Protein AF-A7F9R0-F1 (afdb_monomer_lite)

Sequence (52 aa):
MAPSKSGPPAAPYAKDEKVLCFHHDLLYEAKVLDTRPTEDGSSWQCKIHYKG

Secondary structure (DSSP, 8-state):
------SPPPPSS-TT-EEEEEETTEEEEEEEEEEEE-TTSSSEEEEEEE--

Structure (mmCIF, N/CA/C/O backbone):
data_AF-A7F9R0-F1
#
_entry.id   AF-A7F9R0-F1
#
loop_
_atom_site.group_PDB
_atom_site.id
_atom_site.type_symbol
_atom_site.label_atom_id
_atom_site.label_alt_id
_atom_site.label_comp_id
_atom_site.label_asym_id
_atom_site.label_entity_id
_atom_site.label_seq_id
_atom_site.pdbx_PDB_ins_code
_atom_site.Cartn_x
_atom_site.Cartn_y
_atom_site.Cartn_z
_atom_site.occupancy
_atom_site.B_iso_or_equiv
_atom_site.auth_seq_id
_atom_site.auth_comp_id
_atom_site.auth_asym_id
_atom_site.auth_atom_id
_atom_site.pdbx_PDB_model_num
ATOM 1 N N . MET A 1 1 ? 0.851 13.964 -30.628 1.00 56.69 1 MET A N 1
ATOM 2 C CA . MET A 1 1 ? 1.676 13.056 -29.800 1.00 56.69 1 MET A CA 1
ATOM 3 C C . MET A 1 1 ? 1.445 13.442 -28.349 1.00 56.69 1 MET A C 1
ATOM 5 O O . MET A 1 1 ? 1.527 14.629 -28.058 1.00 56.69 1 MET A O 1
ATOM 9 N N . ALA A 1 2 ? 1.060 12.505 -27.478 1.00 46.59 2 ALA A N 1
ATOM 10 C CA . ALA A 1 2 ? 0.941 12.788 -26.046 1.00 46.59 2 ALA A CA 1
ATOM 11 C C . ALA A 1 2 ? 2.342 13.073 -25.471 1.00 46.59 2 ALA A C 1
ATOM 13 O O . ALA A 1 2 ? 3.294 12.420 -25.904 1.00 46.59 2 ALA A O 1
ATOM 14 N N . PRO A 1 3 ? 2.506 14.044 -24.559 1.00 57.31 3 PRO A N 1
ATOM 15 C CA . PRO A 1 3 ? 3.819 14.402 -24.045 1.00 57.31 3 PRO A CA 1
ATOM 16 C C . PRO A 1 3 ? 4.384 13.246 -23.218 1.00 57.31 3 PRO A C 1
ATOM 18 O O . PRO A 1 3 ? 3.871 12.913 -22.148 1.00 57.31 3 PRO A O 1
ATOM 21 N N . SER A 1 4 ? 5.453 12.634 -23.720 1.00 58.81 4 SER A N 1
ATOM 22 C CA . SER A 1 4 ? 6.294 11.719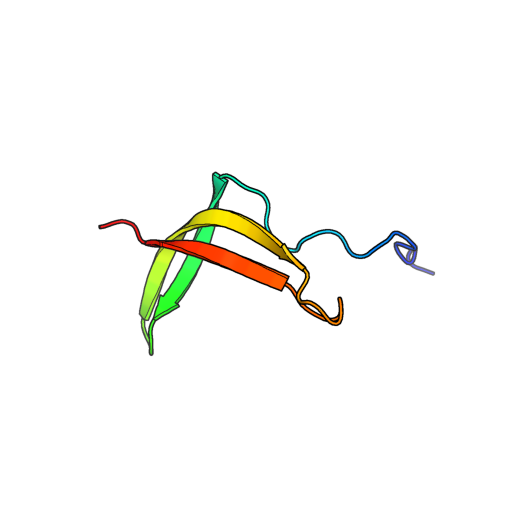 -22.958 1.00 58.81 4 SER A CA 1
ATOM 23 C C . SER A 1 4 ? 6.865 12.496 -21.773 1.00 58.81 4 SER A C 1
ATOM 25 O O . SER A 1 4 ? 7.614 13.451 -21.971 1.00 58.81 4 SER A O 1
ATOM 27 N N . LYS A 1 5 ? 6.501 12.132 -20.537 1.00 59.56 5 LYS A N 1
ATOM 28 C CA . LYS A 1 5 ? 7.152 12.666 -19.331 1.00 59.56 5 LYS A CA 1
ATOM 29 C C . LYS A 1 5 ? 8.608 12.186 -19.319 1.00 59.56 5 LYS A C 1
ATOM 31 O O . LYS A 1 5 ? 8.915 11.137 -18.771 1.00 59.56 5 LYS A O 1
ATOM 36 N N . SER A 1 6 ? 9.497 12.946 -19.949 1.00 57.06 6 SER A N 1
ATOM 37 C CA . SER A 1 6 ? 10.949 12.763 -19.927 1.00 57.06 6 SER A CA 1
ATOM 38 C C . SER A 1 6 ? 11.531 13.388 -18.656 1.00 57.06 6 SER A C 1
ATOM 40 O O . SER A 1 6 ? 12.244 14.387 -18.706 1.00 57.06 6 SER A O 1
ATOM 42 N N . GLY A 1 7 ? 11.147 12.848 -17.502 1.00 62.12 7 GLY A N 1
ATOM 43 C CA . GLY A 1 7 ? 11.771 13.136 -16.212 1.00 62.12 7 GLY A CA 1
ATOM 44 C C . GLY A 1 7 ? 12.339 11.847 -15.619 1.00 62.12 7 GLY A C 1
ATOM 45 O O . GLY A 1 7 ? 11.897 10.768 -16.023 1.00 62.12 7 GLY A O 1
ATOM 46 N N . PRO A 1 8 ? 13.303 11.924 -14.682 1.00 63.91 8 PRO A N 1
ATOM 47 C CA . PRO A 1 8 ? 13.704 10.751 -13.912 1.00 63.91 8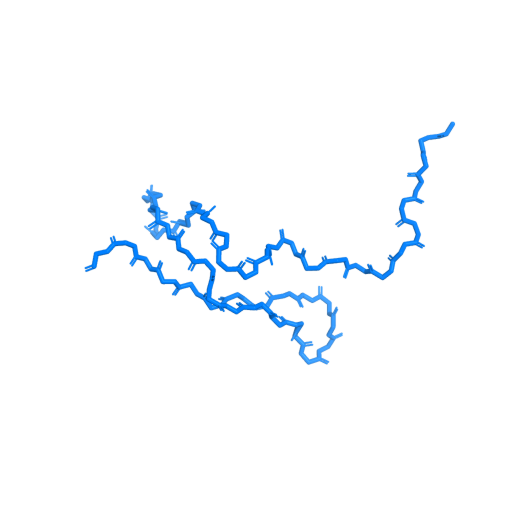 PRO A CA 1
A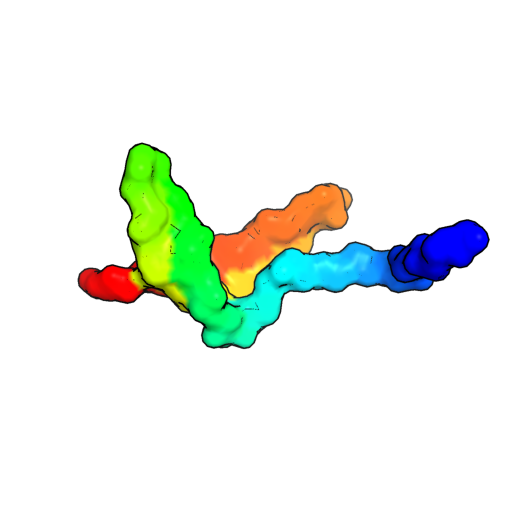TOM 48 C C . PRO A 1 8 ? 12.450 10.093 -13.311 1.00 63.91 8 PRO A C 1
ATOM 50 O O . PRO A 1 8 ? 11.530 10.819 -12.913 1.00 63.91 8 PRO A O 1
ATOM 53 N N . PRO A 1 9 ? 12.366 8.750 -13.293 1.00 68.75 9 PRO A N 1
ATOM 54 C CA . PRO A 1 9 ? 11.182 8.057 -12.808 1.00 68.75 9 PRO A CA 1
ATOM 55 C C . PRO A 1 9 ? 10.895 8.519 -11.381 1.00 68.75 9 PRO A C 1
ATOM 57 O O . PRO A 1 9 ? 11.724 8.363 -10.488 1.00 68.75 9 PRO A O 1
ATOM 60 N N . ALA A 1 10 ? 9.741 9.151 -11.180 1.00 80.94 10 ALA A N 1
ATOM 61 C CA . ALA A 1 10 ? 9.290 9.497 -9.844 1.00 80.94 10 ALA A CA 1
ATOM 62 C C . ALA A 1 10 ? 8.938 8.209 -9.092 1.00 80.94 10 ALA A C 1
ATOM 64 O O . ALA A 1 10 ? 8.468 7.241 -9.699 1.00 80.94 10 ALA A O 1
ATOM 65 N N . ALA A 1 11 ? 9.151 8.211 -7.775 1.00 86.94 11 ALA A N 1
ATOM 66 C CA . ALA A 1 11 ? 8.670 7.141 -6.915 1.00 86.94 11 ALA A CA 1
ATOM 67 C C . ALA A 1 11 ? 7.162 6.921 -7.148 1.00 86.94 11 ALA A C 1
ATOM 69 O O . ALA A 1 11 ? 6.422 7.902 -7.262 1.00 86.94 11 ALA A O 1
ATOM 70 N N . PRO A 1 12 ? 6.693 5.663 -7.212 1.00 90.25 12 PRO A N 1
ATOM 71 C CA . PRO A 1 12 ? 5.290 5.368 -7.493 1.00 90.25 12 PRO A CA 1
ATOM 72 C C . PRO A 1 12 ? 4.358 5.781 -6.350 1.00 90.25 12 PRO A C 1
ATOM 74 O O . PRO A 1 12 ? 3.189 6.047 -6.604 1.00 90.25 12 PRO A O 1
ATOM 77 N N . TYR A 1 13 ? 4.880 5.847 -5.121 1.00 94.38 13 TYR A N 1
ATOM 78 C CA . TYR A 1 13 ? 4.134 6.219 -3.923 1.00 94.38 13 TYR A CA 1
ATOM 79 C C . TYR A 1 13 ? 4.941 7.189 -3.064 1.00 94.38 13 TYR A C 1
ATOM 81 O O . TYR A 1 13 ? 6.159 7.033 -2.895 1.00 94.38 13 TYR A O 1
ATOM 89 N N . ALA A 1 14 ? 4.251 8.171 -2.497 1.00 93.94 14 ALA A N 1
ATOM 90 C CA . ALA A 1 14 ? 4.819 9.150 -1.590 1.00 93.94 14 ALA A CA 1
ATOM 91 C C . ALA A 1 14 ? 4.840 8.642 -0.143 1.00 93.94 14 ALA A C 1
ATOM 93 O O . ALA A 1 14 ? 4.061 7.782 0.271 1.00 93.94 14 ALA A O 1
ATOM 94 N N . LYS A 1 15 ? 5.725 9.228 0.667 1.00 94.44 15 LYS A N 1
ATOM 95 C CA . LYS A 1 15 ? 5.700 9.029 2.114 1.00 94.44 15 LYS A CA 1
ATOM 96 C C . LYS A 1 15 ? 4.365 9.511 2.689 1.00 94.44 15 LYS A C 1
ATOM 98 O O . LYS A 1 15 ? 3.834 10.536 2.278 1.00 94.44 15 LYS A O 1
ATOM 103 N N . ASP A 1 16 ? 3.867 8.766 3.668 1.00 95.12 16 ASP A N 1
ATOM 104 C CA . ASP A 1 16 ? 2.599 8.970 4.361 1.00 95.12 16 ASP A CA 1
ATOM 105 C C . ASP A 1 16 ? 1.335 8.765 3.507 1.00 95.12 16 ASP A C 1
ATOM 107 O O . ASP A 1 16 ? 0.221 8.942 4.009 1.00 95.12 16 ASP A O 1
ATOM 111 N N . GLU A 1 17 ? 1.491 8.312 2.261 1.00 96.19 17 GLU A N 1
ATOM 112 C CA . GLU A 1 17 ? 0.385 7.968 1.375 1.00 96.19 17 GLU A CA 1
ATOM 113 C C . GLU A 1 17 ? -0.374 6.738 1.892 1.00 96.19 17 GLU A C 1
ATOM 115 O O . GLU A 1 17 ? 0.220 5.746 2.332 1.00 96.19 17 GLU A O 1
ATOM 120 N N . LYS A 1 18 ? -1.709 6.808 1.851 1.00 96.50 18 LYS A N 1
ATOM 121 C CA . LYS A 1 18 ? -2.573 5.659 2.129 1.00 96.50 18 LYS A CA 1
ATOM 122 C C . LYS A 1 18 ? -2.696 4.816 0.873 1.00 96.50 18 LYS A C 1
ATOM 124 O O . LYS A 1 18 ? -3.056 5.332 -0.180 1.00 96.50 18 LYS A O 1
ATOM 129 N N . VAL A 1 19 ? -2.455 3.523 1.015 1.00 96.12 19 VAL A N 1
ATOM 130 C CA . VAL A 1 19 ? -2.455 2.562 -0.087 1.00 96.12 19 VAL A CA 1
ATOM 131 C C . VAL A 1 19 ? -3.285 1.335 0.266 1.00 96.12 19 VAL A C 1
ATOM 133 O O . VAL A 1 19 ? -3.578 1.065 1.433 1.00 96.12 19 VAL A O 1
ATOM 136 N N . LEU A 1 20 ? -3.649 0.579 -0.764 1.00 95.50 20 LEU A N 1
ATOM 137 C CA . LEU A 1 20 ? -4.234 -0.746 -0.638 1.00 95.50 20 LEU A CA 1
ATOM 138 C C . LEU A 1 20 ? -3.163 -1.776 -1.007 1.00 95.50 20 LEU A C 1
ATOM 140 O O . LEU A 1 20 ? -2.577 -1.695 -2.085 1.00 95.50 20 LEU A O 1
ATOM 144 N N . CYS A 1 21 ? -2.879 -2.717 -0.109 1.00 94.56 21 CYS A N 1
ATOM 145 C CA . CYS A 1 21 ? -1.807 -3.694 -0.272 1.00 94.56 21 CYS A CA 1
ATOM 146 C C . CYS A 1 21 ? -2.351 -5.120 -0.151 1.00 94.56 21 CYS A C 1
ATOM 148 O O . CYS A 1 21 ? -3.068 -5.439 0.800 1.00 94.56 21 CYS A O 1
ATOM 150 N N . PHE A 1 22 ? -2.043 -5.964 -1.138 1.00 93.88 22 PHE A N 1
ATOM 151 C CA . PHE A 1 22 ? -2.468 -7.360 -1.148 1.00 93.88 22 PHE A CA 1
ATOM 152 C C . PHE A 1 22 ? -1.643 -8.184 -0.159 1.00 93.88 22 PHE A C 1
ATOM 154 O O . PHE A 1 22 ? -0.414 -8.135 -0.165 1.00 93.88 22 PHE A O 1
ATOM 161 N N . HIS A 1 23 ? -2.329 -8.996 0.637 1.00 90.19 23 HIS A N 1
ATOM 162 C CA . HIS A 1 23 ? -1.745 -10.045 1.457 1.00 90.19 23 HIS A CA 1
ATOM 163 C C . HIS A 1 23 ? -2.498 -11.347 1.152 1.00 90.19 23 HIS A C 1
ATOM 165 O O . HIS A 1 23 ? -3.616 -11.560 1.625 1.00 90.19 23 HIS A O 1
ATOM 171 N N . HIS A 1 24 ? -1.879 -12.210 0.340 1.00 91.62 24 HIS A N 1
ATOM 172 C CA . HIS A 1 24 ? -2.554 -13.311 -0.360 1.00 91.62 24 HIS A CA 1
ATOM 173 C C . HIS A 1 24 ? -3.742 -12.788 -1.187 1.00 91.62 24 HIS A C 1
ATOM 175 O O . HIS A 1 24 ? -3.568 -11.867 -1.983 1.00 91.62 24 HIS A O 1
ATOM 181 N N . ASP A 1 25 ? -4.935 -13.338 -0.976 1.00 94.62 25 ASP A N 1
ATOM 182 C CA . ASP A 1 25 ? -6.137 -13.019 -1.751 1.00 94.62 25 ASP A CA 1
ATOM 183 C C . ASP A 1 25 ? -6.925 -11.824 -1.181 1.00 94.62 25 ASP A C 1
ATOM 185 O O . ASP A 1 25 ? -7.972 -11.452 -1.711 1.00 94.62 25 ASP A O 1
ATOM 189 N N . LEU A 1 26 ? -6.444 -11.221 -0.087 1.00 93.88 26 LEU A N 1
ATOM 190 C CA . LEU A 1 26 ? -7.115 -10.128 0.615 1.00 93.88 26 LEU A CA 1
ATOM 191 C C . LEU A 1 26 ? -6.364 -8.809 0.433 1.00 93.88 26 LEU A C 1
ATOM 193 O O . LEU A 1 26 ? -5.136 -8.759 0.448 1.00 93.88 26 LEU A O 1
ATOM 197 N N . LEU A 1 27 ? -7.120 -7.722 0.290 1.00 95.44 27 LEU A N 1
ATOM 198 C CA . LEU A 1 27 ? -6.595 -6.370 0.140 1.00 95.44 27 LEU A CA 1
ATOM 199 C C . LEU A 1 27 ? -6.762 -5.605 1.457 1.00 95.44 27 LEU A C 1
ATOM 201 O O . LEU A 1 27 ? -7.876 -5.481 1.966 1.00 95.44 27 LEU A O 1
ATOM 205 N N . TYR A 1 28 ? -5.665 -5.076 1.993 1.00 95.00 28 TYR A N 1
ATOM 206 C CA . TYR A 1 28 ? -5.647 -4.359 3.267 1.00 95.00 28 TYR A CA 1
ATOM 207 C C . TYR A 1 28 ? -5.309 -2.881 3.080 1.00 95.00 28 TYR A C 1
ATOM 209 O O . TYR A 1 28 ? -4.471 -2.520 2.254 1.00 95.00 28 TYR A O 1
ATOM 217 N N . GLU A 1 29 ? -5.931 -2.020 3.887 1.00 96.56 29 GLU A N 1
ATOM 218 C CA . GLU A 1 29 ? -5.531 -0.616 4.006 1.00 96.56 29 GLU A CA 1
ATOM 219 C C . GLU A 1 29 ? -4.188 -0.520 4.738 1.00 96.56 29 GLU A C 1
ATOM 221 O O . GLU A 1 29 ? -3.992 -1.108 5.807 1.00 96.56 29 GLU A O 1
ATOM 226 N N . ALA A 1 30 ? -3.262 0.243 4.166 1.00 97.12 30 ALA A N 1
ATOM 227 C CA . ALA A 1 30 ? -1.932 0.441 4.710 1.00 97.12 30 ALA A CA 1
ATOM 228 C C . ALA A 1 30 ? -1.415 1.861 4.441 1.00 97.12 30 ALA A C 1
ATOM 230 O O . ALA A 1 30 ? -2.013 2.643 3.699 1.00 97.12 30 ALA A O 1
ATOM 231 N N . LYS A 1 31 ? -0.289 2.203 5.064 1.00 97.31 31 LYS A N 1
ATOM 232 C CA . LYS A 1 31 ? 0.389 3.491 4.913 1.00 97.31 31 LYS A CA 1
ATOM 233 C C . LYS A 1 31 ? 1.838 3.291 4.482 1.00 97.31 31 LYS A C 1
ATOM 235 O O . LYS A 1 31 ? 2.543 2.453 5.050 1.00 97.31 31 LYS A O 1
ATOM 240 N N . VAL A 1 32 ? 2.291 4.082 3.515 1.00 97.06 32 VAL A N 1
ATOM 241 C CA . VAL A 1 32 ? 3.696 4.124 3.095 1.00 97.06 32 VAL A CA 1
ATOM 242 C C . VAL A 1 32 ? 4.499 4.915 4.123 1.00 97.06 32 VAL A C 1
ATOM 244 O O . VAL A 1 32 ? 4.229 6.086 4.378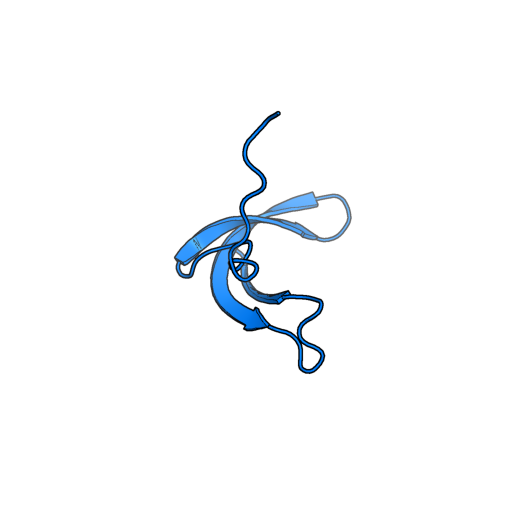 1.00 97.06 32 VAL A O 1
ATOM 247 N N . LEU A 1 33 ? 5.490 4.279 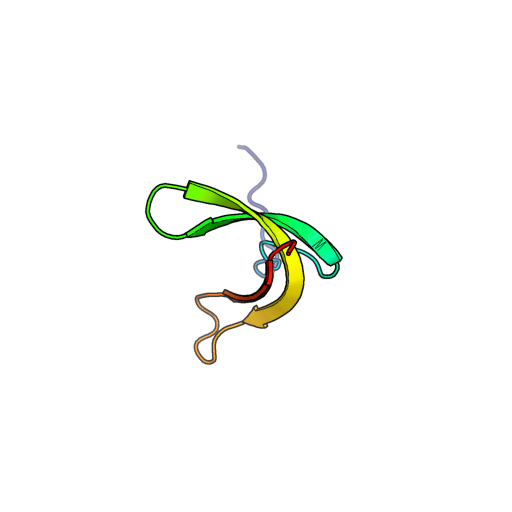4.738 1.00 96.94 33 LEU A N 1
ATOM 248 C CA . LEU A 1 33 ? 6.394 4.923 5.692 1.00 96.94 33 LEU A CA 1
ATOM 249 C C . LEU A 1 33 ? 7.635 5.502 5.015 1.00 96.94 33 LEU A C 1
ATOM 251 O O . LEU A 1 33 ? 8.154 6.521 5.469 1.00 96.94 33 LEU A O 1
ATOM 255 N N . ASP A 1 34 ? 8.124 4.826 3.977 1.00 95.25 34 ASP A N 1
ATOM 256 C CA . ASP A 1 34 ? 9.330 5.200 3.244 1.00 95.25 34 ASP A CA 1
ATOM 257 C C . ASP A 1 34 ? 9.341 4.556 1.854 1.00 95.25 34 ASP A C 1
ATOM 259 O O . ASP A 1 34 ? 8.810 3.453 1.686 1.00 95.25 34 ASP A O 1
ATOM 263 N N . THR A 1 35 ? 9.976 5.221 0.889 1.00 94.62 35 THR A N 1
ATOM 264 C CA . THR A 1 35 ? 10.124 4.736 -0.487 1.00 94.62 35 THR A CA 1
ATOM 265 C C . THR A 1 35 ? 11.556 4.971 -0.948 1.00 94.62 35 THR A C 1
ATOM 267 O O . THR A 1 35 ? 12.030 6.107 -0.950 1.00 94.62 35 THR A O 1
ATOM 270 N N . ARG A 1 36 ? 12.240 3.909 -1.380 1.00 94.00 36 ARG A N 1
ATOM 271 C CA . ARG A 1 36 ? 13.625 3.972 -1.868 1.00 94.00 36 ARG A CA 1
ATOM 272 C C . ARG A 1 36 ? 13.790 3.220 -3.190 1.00 94.00 36 ARG A C 1
ATOM 274 O O . ARG A 1 36 ? 13.101 2.215 -3.383 1.00 94.00 36 ARG A O 1
ATOM 281 N N . PRO A 1 37 ? 14.677 3.660 -4.094 1.00 93.69 37 PRO A N 1
ATOM 282 C CA . PRO A 1 37 ? 15.036 2.861 -5.260 1.00 93.69 37 PRO A CA 1
ATOM 283 C C . PRO A 1 37 ? 15.800 1.596 -4.829 1.00 93.69 37 PRO A C 1
ATOM 285 O O . PRO A 1 37 ? 16.431 1.574 -3.768 1.00 93.69 37 PRO A O 1
ATOM 288 N N . THR A 1 38 ? 15.734 0.533 -5.632 1.00 91.88 38 THR A N 1
ATOM 289 C CA . THR A 1 38 ? 16.622 -0.634 -5.495 1.00 91.88 38 THR A CA 1
ATOM 290 C C . THR A 1 38 ? 18.062 -0.258 -5.865 1.00 91.88 38 THR A C 1
ATOM 292 O O . THR A 1 38 ? 18.283 0.769 -6.504 1.00 91.88 38 THR A O 1
ATOM 295 N N . GLU A 1 39 ? 19.055 -1.062 -5.466 1.00 90.50 39 GLU A N 1
ATOM 296 C CA . GLU A 1 39 ? 20.477 -0.771 -5.749 1.00 90.50 39 GLU A CA 1
ATOM 297 C C . GLU A 1 39 ? 20.769 -0.606 -7.245 1.00 90.50 39 GLU A C 1
ATOM 299 O O . GLU A 1 39 ? 21.572 0.236 -7.636 1.00 90.50 39 GLU A O 1
ATOM 304 N N . ASP A 1 40 ? 20.081 -1.375 -8.084 1.00 91.38 40 ASP A N 1
ATOM 305 C CA . ASP 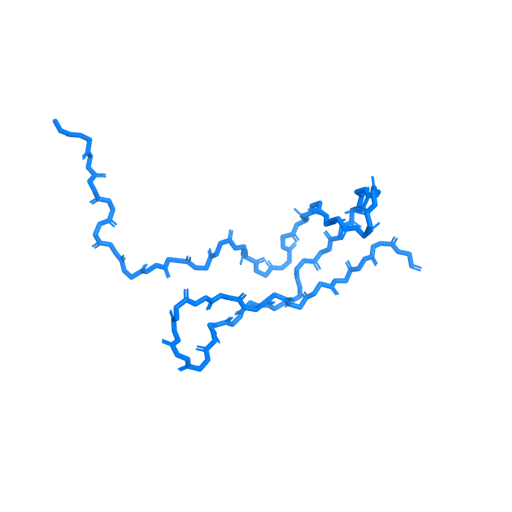A 1 40 ? 20.167 -1.320 -9.542 1.00 91.38 40 ASP A CA 1
ATOM 306 C C . ASP A 1 40 ? 19.332 -0.180 -10.163 1.00 91.38 40 ASP A C 1
ATOM 308 O O . ASP A 1 40 ? 19.416 0.065 -11.364 1.00 91.38 40 ASP A O 1
ATOM 312 N N . GLY A 1 41 ? 18.518 0.520 -9.366 1.00 86.69 41 GLY A N 1
ATOM 313 C CA . GLY A 1 41 ? 17.695 1.653 -9.798 1.00 86.69 41 GLY A CA 1
ATOM 314 C C . GLY A 1 41 ? 16.515 1.299 -10.709 1.00 86.69 41 GLY A C 1
ATOM 315 O O . GLY A 1 41 ? 15.784 2.202 -11.116 1.00 86.69 41 GLY A O 1
ATOM 316 N N . SER A 1 42 ? 16.292 0.018 -11.024 1.00 88.62 42 SER A N 1
ATOM 317 C CA . SER A 1 42 ? 15.211 -0.406 -11.927 1.00 88.62 42 SER A CA 1
ATOM 318 C C . SER A 1 42 ? 13.853 -0.516 -11.234 1.00 88.62 42 SER A C 1
ATOM 320 O O . SER A 1 42 ? 12.829 -0.674 -11.898 1.00 88.62 42 SER A O 1
ATOM 322 N N . SER A 1 43 ? 13.814 -0.509 -9.900 1.00 91.25 43 SER A N 1
ATOM 323 C CA . SER A 1 43 ? 12.600 -0.743 -9.114 1.00 91.25 43 SER A CA 1
ATOM 324 C C . SER A 1 43 ? 12.590 0.057 -7.815 1.00 91.25 43 SER A C 1
ATOM 326 O O . SER A 1 43 ? 13.553 0.734 -7.460 1.00 91.25 43 SER A O 1
ATOM 328 N N . TRP A 1 44 ? 11.469 -0.018 -7.096 1.00 93.12 44 TRP A N 1
ATOM 329 C CA . TRP A 1 44 ? 11.245 0.696 -5.843 1.00 93.12 44 TRP A CA 1
ATOM 330 C C . TRP A 1 44 ? 10.890 -0.274 -4.722 1.00 93.12 44 TRP A C 1
ATOM 332 O O . TRP A 1 44 ? 10.120 -1.212 -4.912 1.00 93.12 44 TRP A O 1
ATOM 342 N N . GLN A 1 45 ? 11.417 -0.012 -3.533 1.00 94.31 45 GLN A N 1
ATOM 343 C CA . GLN A 1 45 ? 11.052 -0.688 -2.297 1.00 94.31 45 GLN A CA 1
ATOM 344 C C . GLN A 1 45 ? 10.284 0.288 -1.413 1.00 94.31 45 GLN A C 1
ATOM 346 O O . GLN A 1 45 ? 10.763 1.385 -1.127 1.00 94.31 45 GLN A O 1
ATOM 351 N N . CYS A 1 46 ? 9.098 -0.127 -0.972 1.00 95.00 46 CYS A N 1
ATOM 352 C CA . CYS A 1 46 ? 8.243 0.666 -0.096 1.00 95.00 46 CYS A CA 1
ATOM 353 C C . CYS A 1 46 ? 8.152 -0.011 1.272 1.00 95.00 46 CYS A C 1
ATOM 355 O O . CYS A 1 46 ? 7.841 -1.200 1.365 1.00 95.00 46 CYS A O 1
ATOM 357 N N . LYS A 1 47 ? 8.396 0.743 2.343 1.00 96.00 47 LYS A N 1
ATOM 358 C CA . LYS A 1 47 ? 8.146 0.285 3.710 1.00 96.00 47 LYS A CA 1
ATOM 359 C C . LYS A 1 47 ? 6.678 0.528 4.040 1.00 96.00 47 LYS A C 1
ATOM 361 O O . LYS A 1 47 ? 6.254 1.675 4.132 1.00 96.00 47 LYS A O 1
ATOM 366 N N . ILE A 1 48 ? 5.917 -0.545 4.223 1.00 96.69 48 ILE A N 1
ATOM 367 C CA . ILE A 1 48 ? 4.468 -0.499 4.441 1.00 96.69 48 ILE A CA 1
ATOM 368 C C . ILE A 1 48 ? 4.140 -0.747 5.917 1.00 96.69 48 ILE A C 1
ATOM 370 O O . ILE A 1 48 ? 4.734 -1.615 6.554 1.00 96.69 48 ILE A O 1
ATOM 374 N N . HIS A 1 49 ? 3.181 0.005 6.454 1.00 96.81 49 HIS A N 1
ATOM 375 C CA . HIS A 1 49 ? 2.531 -0.279 7.732 1.00 96.81 49 HIS A CA 1
ATOM 376 C C . HIS A 1 49 ? 1.058 -0.599 7.485 1.00 96.81 49 HIS A C 1
ATOM 378 O O . HIS A 1 49 ? 0.297 0.276 7.068 1.00 96.81 49 HIS A O 1
ATOM 384 N N . TYR A 1 50 ? 0.672 -1.852 7.713 1.00 94.50 50 TYR A N 1
ATOM 385 C CA . TYR A 1 50 ? -0.724 -2.274 7.650 1.00 94.50 50 TYR A CA 1
ATOM 386 C C . TYR A 1 50 ? -1.504 -1.695 8.825 1.00 94.50 50 TYR A C 1
ATOM 388 O O . TYR A 1 50 ? -0.973 -1.563 9.923 1.00 94.50 50 TYR A O 1
ATOM 396 N N . LYS A 1 51 ? -2.766 -1.348 8.587 1.00 87.00 51 LYS A N 1
ATOM 397 C CA . LYS A 1 51 ? -3.666 -0.884 9.638 1.00 87.00 51 LYS A CA 1
ATOM 398 C C . LYS A 1 51 ? -4.107 -2.069 10.505 1.00 87.00 51 LYS A C 1
ATOM 400 O O . LYS A 1 51 ? -4.858 -2.917 10.028 1.00 87.00 51 LYS A O 1
ATOM 405 N N . GLY A 1 52 ? -3.666 -2.092 11.760 1.00 80.06 52 GLY A N 1
ATOM 406 C CA . GLY A 1 52 ? -3.940 -3.142 12.749 1.00 80.06 52 GLY A CA 1
ATOM 407 C C . GLY A 1 52 ? -2.716 -3.414 13.608 1.00 80.06 52 GLY A C 1
ATOM 408 O O . GLY A 1 52 ? -2.757 -4.426 14.335 1.00 80.06 52 GLY A O 1
#

Radius of gyration: 13.78 Å; chains: 1; bounding box: 28×28×42 Å

InterPro domains:
  IPR016197 Chromo-like domain superfamily [SSF54160] (5-52)
  IPR053820 MSL3 chromodomain-like [PF22732] (13-52)

pLDDT: mean 87.24, std 13.63, range [46.59, 97.31]

Foldseek 3Di:
DPDDPPDQDDFPDDAQDWDWDDDDPDTFIWGFHDKDADPVNPDIDTDIGTDD

Organism: Sclerotinia sclerotiorum (strain ATCC 18683 / 1980 / Ss-1) (NCBI:txid665079)